Protein AF-A0A2H6A2M4-F1 (afdb_monomer_lite)

Structure (mmCIF, N/CA/C/O backbone):
data_AF-A0A2H6A2M4-F1
#
_entry.id   AF-A0A2H6A2M4-F1
#
loop_
_atom_site.group_PDB
_atom_site.id
_atom_site.type_symbol
_atom_site.label_atom_id
_atom_site.label_alt_id
_atom_site.label_comp_id
_atom_site.label_asym_id
_atom_site.label_entity_id
_atom_site.label_seq_id
_atom_site.pdbx_PDB_ins_code
_atom_site.Cartn_x
_atom_site.Cartn_y
_atom_site.Cartn_z
_atom_site.occupancy
_atom_site.B_iso_or_equiv
_atom_site.auth_seq_id
_atom_site.auth_comp_id
_atom_site.auth_asym_id
_atom_site.auth_atom_id
_atom_site.pdbx_PDB_model_num
ATOM 1 N N . MET A 1 1 ? -16.594 -7.546 -39.856 1.00 42.69 1 MET A N 1
ATOM 2 C CA . MET A 1 1 ? -15.942 -6.674 -38.855 1.00 42.69 1 MET A CA 1
ATOM 3 C C . MET A 1 1 ? -16.137 -7.373 -37.522 1.00 42.69 1 MET A C 1
ATOM 5 O O . MET A 1 1 ? -17.279 -7.640 -37.184 1.00 42.69 1 MET A O 1
ATOM 9 N N . ALA A 1 2 ? -15.058 -7.857 -36.904 1.00 47.31 2 ALA A N 1
ATOM 10 C CA . ALA A 1 2 ? -15.132 -8.815 -35.802 1.00 47.31 2 ALA A CA 1
ATOM 11 C C . ALA A 1 2 ? -15.603 -8.151 -34.499 1.00 47.31 2 ALA A C 1
ATOM 13 O O . ALA A 1 2 ? -15.093 -7.098 -34.112 1.00 47.31 2 ALA A O 1
ATOM 14 N N . ASP A 1 3 ? -16.569 -8.802 -33.853 1.00 49.47 3 ASP A N 1
ATOM 15 C CA . ASP A 1 3 ? -17.068 -8.512 -32.513 1.00 49.47 3 ASP A CA 1
ATOM 16 C C . ASP A 1 3 ? -15.891 -8.542 -31.529 1.00 49.47 3 ASP A C 1
ATOM 18 O O . ASP A 1 3 ? -15.220 -9.562 -31.362 1.00 49.47 3 ASP A O 1
ATOM 22 N N . THR A 1 4 ? -15.561 -7.393 -30.942 1.00 60.56 4 THR A N 1
ATOM 23 C CA . THR A 1 4 ? -14.500 -7.316 -29.934 1.00 60.56 4 THR A CA 1
ATOM 24 C C . THR A 1 4 ? -15.076 -7.864 -28.634 1.00 60.56 4 THR A C 1
ATOM 26 O O . THR A 1 4 ? -16.027 -7.267 -28.126 1.00 60.56 4 THR A O 1
ATOM 29 N N . PRO A 1 5 ? -14.532 -8.944 -28.045 1.00 54.38 5 PRO A N 1
ATOM 30 C CA . PRO A 1 5 ? -15.037 -9.411 -26.771 1.00 54.38 5 PRO A CA 1
ATOM 31 C C . PRO A 1 5 ? -14.663 -8.368 -25.718 1.00 54.38 5 PRO A C 1
ATOM 33 O O . PRO A 1 5 ? -13.514 -8.276 -25.282 1.00 54.38 5 PRO A O 1
ATOM 36 N N . VAL A 1 6 ? -15.642 -7.565 -25.297 1.00 57.53 6 VAL A N 1
ATOM 37 C CA . VAL A 1 6 ? -15.571 -6.827 -24.036 1.00 57.53 6 VAL A CA 1
ATOM 38 C C . VAL A 1 6 ? -15.660 -7.883 -22.941 1.00 57.53 6 VAL A C 1
ATOM 40 O O . VAL A 1 6 ? -16.718 -8.159 -22.380 1.00 57.53 6 VAL A O 1
ATOM 43 N N . GLY A 1 7 ? -14.522 -8.528 -22.670 1.00 51.12 7 GLY A N 1
ATOM 44 C CA . GLY A 1 7 ? -14.335 -9.282 -21.442 1.00 51.12 7 GLY A CA 1
ATOM 45 C C . GLY A 1 7 ? -14.675 -8.378 -20.255 1.00 51.12 7 GLY A C 1
ATOM 46 O O . GLY A 1 7 ? -14.580 -7.148 -20.377 1.00 51.12 7 GLY A O 1
ATOM 47 N N . PRO A 1 8 ? -15.098 -8.946 -19.112 1.00 46.31 8 PRO A N 1
ATOM 48 C CA . PRO A 1 8 ? -15.464 -8.145 -17.956 1.00 46.31 8 PRO A CA 1
ATOM 49 C C . PRO A 1 8 ? -14.310 -7.189 -17.682 1.00 46.31 8 PRO A C 1
ATOM 51 O O . PRO A 1 8 ? -13.170 -7.637 -17.531 1.00 46.31 8 PRO A O 1
ATOM 54 N N . ARG A 1 9 ? -14.593 -5.880 -17.679 1.00 52.41 9 ARG A N 1
ATOM 55 C CA . ARG A 1 9 ? -13.639 -4.843 -17.286 1.00 52.41 9 ARG A CA 1
ATOM 56 C C . ARG A 1 9 ? -13.322 -5.067 -15.812 1.00 52.41 9 ARG A C 1
ATOM 58 O O . ARG A 1 9 ? -13.861 -4.400 -14.938 1.00 52.41 9 ARG A O 1
ATOM 65 N N . ARG A 1 10 ? -12.480 -6.060 -15.528 1.00 50.91 10 ARG A N 1
ATOM 66 C CA . ARG A 1 10 ? -11.816 -6.208 -14.249 1.00 50.91 10 ARG A CA 1
ATOM 67 C C . ARG A 1 10 ? -10.916 -4.990 -14.193 1.00 50.91 10 ARG A C 1
ATOM 69 O O . ARG A 1 10 ? -9.852 -4.972 -14.804 1.00 50.91 10 ARG A O 1
ATOM 76 N N . SER A 1 11 ? -11.362 -3.949 -13.504 1.00 51.06 11 SER A N 1
ATOM 77 C CA . SER A 1 11 ? -10.467 -3.062 -12.777 1.00 51.06 11 SER A CA 1
ATOM 78 C C . SER A 1 11 ? -9.636 -3.975 -11.876 1.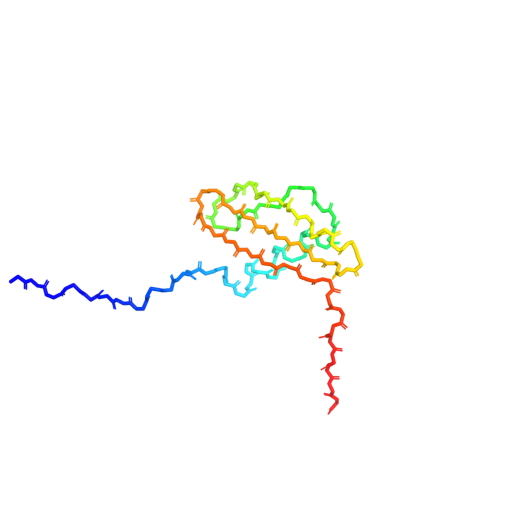00 51.06 11 SER A C 1
ATOM 80 O O . SER A 1 11 ? -10.024 -4.290 -10.756 1.00 51.06 11 SER A O 1
ATOM 82 N N . GLY A 1 12 ? -8.585 -4.561 -12.453 1.00 62.81 12 GLY A N 1
ATOM 83 C CA . GLY A 1 12 ? -7.809 -5.622 -11.841 1.00 62.81 12 GLY A CA 1
ATOM 84 C C . GLY A 1 12 ? -7.072 -5.016 -10.672 1.00 62.81 12 GLY A C 1
ATOM 85 O O . GLY A 1 12 ? -6.021 -4.409 -10.862 1.00 62.81 12 GLY A O 1
ATOM 86 N N . GLY A 1 13 ? -7.668 -5.118 -9.487 1.00 74.81 13 GLY A N 1
ATOM 87 C CA . GLY A 1 13 ? -6.977 -4.859 -8.240 1.00 74.81 13 GLY A CA 1
ATOM 88 C C . GLY A 1 13 ? -5.797 -5.814 -8.081 1.00 74.81 13 GLY A C 1
ATOM 89 O O . GLY A 1 13 ? -5.521 -6.659 -8.935 1.00 74.81 13 GLY A O 1
ATOM 90 N N . TYR A 1 14 ? -5.097 -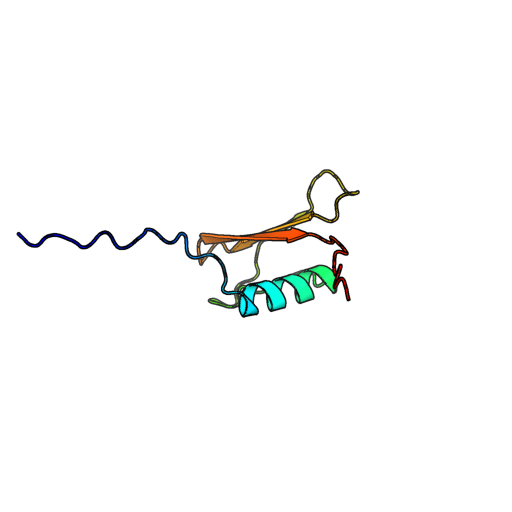5.680 -6.967 1.00 85.19 14 TYR A N 1
ATOM 91 C CA . TYR A 1 14 ? -4.066 -6.639 -6.599 1.00 85.19 14 TYR A CA 1
ATOM 92 C C . TYR A 1 14 ? -4.693 -8.012 -6.335 1.00 85.19 14 TYR A C 1
ATOM 94 O O . TYR A 1 14 ? -5.809 -8.106 -5.812 1.00 85.19 14 TYR A O 1
ATOM 102 N N . SER A 1 15 ? -3.977 -9.075 -6.694 1.00 88.62 15 SER A N 1
ATOM 103 C CA . SER A 1 15 ? -4.298 -10.428 -6.242 1.00 88.62 15 SER A CA 1
ATOM 104 C C . SER A 1 15 ? -4.260 -10.509 -4.711 1.00 88.62 15 SER A C 1
ATOM 106 O O . SER A 1 15 ? -3.754 -9.613 -4.031 1.00 88.62 15 SER A O 1
ATOM 108 N N . LEU A 1 16 ? -4.809 -11.586 -4.146 1.00 85.69 16 LEU A N 1
ATOM 109 C CA . LEU A 1 16 ? -4.858 -11.752 -2.694 1.00 85.69 16 LEU A CA 1
ATOM 110 C C . LEU A 1 16 ? -3.454 -11.749 -2.070 1.00 85.69 16 LEU A C 1
ATOM 112 O O . LEU A 1 16 ? -3.234 -11.060 -1.076 1.00 85.69 16 LEU A O 1
ATOM 116 N N . ASP A 1 17 ? -2.501 -12.458 -2.673 1.00 89.69 17 ASP A N 1
ATOM 117 C CA . ASP A 1 17 ? -1.128 -12.543 -2.163 1.00 89.69 17 ASP A CA 1
ATOM 118 C C . ASP A 1 17 ? -0.410 -11.192 -2.236 1.00 89.69 17 ASP A C 1
ATOM 120 O O . ASP A 1 17 ? 0.218 -10.757 -1.267 1.00 89.69 17 ASP A O 1
ATOM 124 N N . GLU A 1 18 ? -0.578 -10.474 -3.349 1.00 91.56 18 GLU A N 1
ATOM 125 C CA . GLU A 1 18 ? -0.081 -9.106 -3.510 1.00 91.56 18 GLU A CA 1
ATOM 126 C C . GLU A 1 18 ? -0.683 -8.170 -2.451 1.00 91.56 18 GLU A C 1
ATOM 128 O O . GLU A 1 18 ? 0.040 -7.427 -1.788 1.00 91.56 18 GLU A O 1
ATOM 133 N N . ALA A 1 19 ? -1.997 -8.23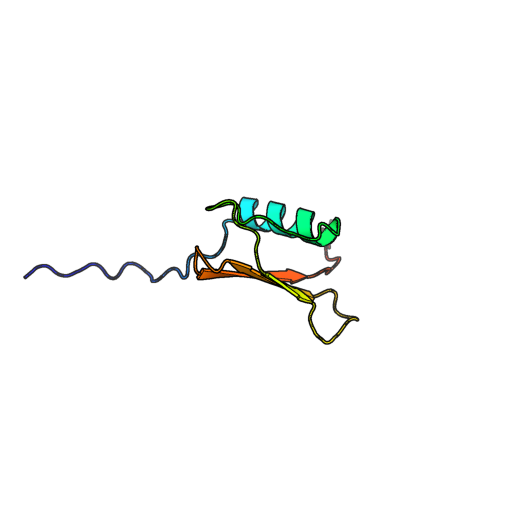7 -2.228 1.00 90.25 19 ALA A N 1
ATOM 134 C CA . ALA A 1 19 ? -2.676 -7.443 -1.210 1.00 90.25 19 ALA A CA 1
ATOM 135 C C . ALA A 1 19 ? -2.165 -7.757 0.208 1.00 90.25 19 ALA A C 1
ATOM 137 O O . ALA A 1 19 ? -1.996 -6.840 1.017 1.00 90.25 19 ALA A O 1
ATOM 138 N N . VAL A 1 20 ? -1.873 -9.026 0.516 1.00 91.06 20 VAL A N 1
ATOM 139 C CA . VAL A 1 20 ? -1.286 -9.442 1.801 1.00 91.06 20 VAL A CA 1
ATOM 140 C C . VAL A 1 20 ? 0.129 -8.890 1.967 1.00 91.06 20 VAL A C 1
ATOM 142 O O . VAL A 1 20 ? 0.451 -8.375 3.041 1.00 91.06 20 VAL A O 1
ATOM 145 N N . ALA A 1 21 ? 0.963 -8.956 0.928 1.00 91.38 21 ALA A N 1
ATOM 146 C CA . ALA A 1 21 ? 2.313 -8.398 0.956 1.00 91.38 21 ALA A CA 1
ATOM 147 C C . ALA A 1 21 ? 2.284 -6.879 1.192 1.00 91.38 21 ALA A C 1
ATOM 149 O O . ALA A 1 21 ? 2.942 -6.378 2.109 1.00 91.38 21 ALA A O 1
ATOM 150 N N . ILE A 1 22 ? 1.438 -6.163 0.442 1.00 91.31 22 ILE A N 1
ATOM 151 C CA . ILE A 1 22 ? 1.226 -4.719 0.599 1.00 91.31 22 ILE A CA 1
ATOM 152 C C . ILE A 1 22 ? 0.745 -4.401 2.021 1.00 91.31 22 ILE A C 1
ATOM 154 O O . ILE A 1 22 ? 1.288 -3.509 2.674 1.00 91.31 22 ILE A O 1
ATOM 158 N N . ARG A 1 23 ? -0.233 -5.154 2.545 1.00 90.69 23 ARG A N 1
ATOM 159 C CA . ARG A 1 23 ? -0.749 -4.972 3.909 1.00 90.69 23 ARG A CA 1
ATOM 160 C C . ARG A 1 23 ? 0.348 -5.121 4.959 1.00 90.69 23 ARG A C 1
ATOM 162 O O . ARG A 1 23 ? 0.440 -4.277 5.845 1.00 90.69 23 ARG A O 1
ATOM 169 N N . ARG A 1 24 ? 1.174 -6.170 4.872 1.00 91.12 24 ARG A N 1
ATOM 170 C CA . ARG A 1 24 ? 2.284 -6.394 5.814 1.00 91.12 24 ARG A CA 1
ATOM 171 C C . ARG A 1 24 ? 3.256 -5.221 5.799 1.00 91.12 24 ARG A C 1
ATOM 173 O O . ARG A 1 24 ? 3.534 -4.677 6.858 1.00 91.12 24 ARG A O 1
ATOM 180 N N . ALA A 1 25 ? 3.684 -4.776 4.619 1.00 91.25 25 ALA A N 1
ATOM 181 C CA . ALA A 1 25 ? 4.597 -3.642 4.489 1.00 91.25 25 ALA A CA 1
ATOM 182 C C . ALA A 1 25 ? 4.035 -2.354 5.122 1.00 91.25 25 ALA A C 1
ATOM 184 O O . ALA A 1 25 ? 4.745 -1.657 5.848 1.00 91.25 25 ALA A O 1
ATOM 185 N N . VAL A 1 26 ? 2.745 -2.066 4.900 1.00 89.75 26 VAL A N 1
ATOM 186 C CA . VAL A 1 26 ? 2.061 -0.906 5.497 1.00 89.75 26 VAL A CA 1
ATOM 187 C C . VAL A 1 26 ? 2.029 -0.996 7.022 1.00 89.75 26 VAL A C 1
ATOM 189 O O . VAL A 1 26 ? 2.367 -0.019 7.687 1.00 89.75 26 VAL A O 1
ATOM 192 N N . LEU A 1 27 ? 1.645 -2.153 7.571 1.00 87.56 27 LEU A N 1
ATOM 193 C CA . LEU A 1 27 ? 1.512 -2.357 9.017 1.00 87.56 27 LEU A CA 1
ATOM 194 C C . LEU A 1 27 ? 2.864 -2.456 9.737 1.00 87.56 27 LEU A C 1
ATOM 196 O O . LEU A 1 27 ? 2.960 -2.080 10.899 1.00 87.56 27 LEU A O 1
ATOM 200 N N . SER A 1 28 ? 3.921 -2.893 9.050 1.00 88.56 28 SER A N 1
ATOM 201 C CA . SER A 1 28 ? 5.297 -2.858 9.562 1.00 88.56 28 SER A CA 1
ATOM 202 C C . SER A 1 28 ? 5.881 -1.443 9.639 1.00 88.56 28 SER A C 1
ATOM 204 O O . SER A 1 28 ? 6.986 -1.270 10.141 1.00 88.56 28 SER A O 1
ATOM 206 N N . GLY A 1 29 ? 5.169 -0.428 9.140 1.00 84.81 29 GLY A N 1
ATOM 207 C CA . GLY A 1 29 ? 5.616 0.962 9.194 1.00 84.81 29 GLY A CA 1
ATOM 208 C C . GLY A 1 29 ? 6.645 1.334 8.127 1.00 84.81 29 GLY A C 1
ATOM 209 O O . GLY A 1 29 ? 7.204 2.425 8.201 1.00 84.81 29 GLY A O 1
ATOM 210 N N . ILE A 1 30 ? 6.862 0.489 7.112 1.00 84.62 30 ILE A N 1
ATOM 211 C CA . ILE A 1 30 ? 7.768 0.803 5.998 1.00 84.62 30 ILE A CA 1
ATOM 212 C C . ILE A 1 30 ? 7.279 2.084 5.316 1.00 84.62 30 ILE A C 1
ATOM 214 O O . ILE A 1 30 ? 6.086 2.239 5.044 1.00 84.62 30 ILE A O 1
ATOM 218 N N . GLU A 1 31 ? 8.183 3.031 5.077 1.00 82.19 31 GLU A N 1
ATOM 219 C CA . GLU A 1 31 ? 7.825 4.346 4.544 1.00 82.19 31 GLU A CA 1
ATOM 220 C C . GLU A 1 31 ? 7.400 4.281 3.072 1.00 82.19 31 GLU A C 1
ATOM 222 O O . GLU A 1 31 ? 6.403 4.893 2.684 1.00 82.19 31 GLU A O 1
ATOM 227 N N . GLN A 1 32 ? 8.109 3.469 2.286 1.00 87.75 32 GLN A N 1
ATOM 228 C CA . GLN A 1 32 ? 7.878 3.261 0.862 1.00 87.75 32 GLN A CA 1
ATOM 229 C C . GLN A 1 32 ? 7.433 1.823 0.605 1.00 87.75 32 GLN A C 1
ATOM 231 O O . GLN A 1 32 ? 8.181 0.878 0.840 1.00 87.75 32 GLN A O 1
ATOM 236 N N . VAL A 1 33 ? 6.205 1.649 0.121 1.00 91.50 33 VAL A N 1
ATOM 237 C CA . VAL A 1 33 ? 5.667 0.321 -0.187 1.00 91.50 33 VAL A CA 1
ATOM 238 C C . VAL A 1 33 ? 5.793 0.076 -1.691 1.00 91.50 33 VAL A C 1
ATOM 240 O O . VAL A 1 33 ? 5.158 0.808 -2.454 1.00 91.50 33 VAL A O 1
ATOM 243 N N . PRO A 1 34 ? 6.587 -0.908 -2.145 1.00 92.38 34 PRO A N 1
ATOM 244 C CA . PRO A 1 34 ? 6.749 -1.180 -3.568 1.00 92.38 34 PRO A CA 1
ATOM 245 C C . PRO A 1 34 ? 5.498 -1.849 -4.144 1.00 92.38 34 PRO A C 1
ATOM 247 O O . PRO A 1 34 ? 4.877 -2.703 -3.509 1.00 92.38 34 PRO A O 1
ATOM 250 N N . CYS A 1 35 ? 5.124 -1.466 -5.363 1.00 91.00 35 CYS A N 1
ATOM 251 C CA . CYS A 1 35 ? 4.099 -2.160 -6.131 1.00 91.00 35 CYS A CA 1
ATOM 252 C C . CYS A 1 35 ? 4.614 -3.559 -6.512 1.00 91.00 35 CYS A C 1
ATOM 254 O O . CYS A 1 35 ? 5.659 -3.649 -7.147 1.00 91.00 35 CYS A O 1
ATOM 256 N N . PRO A 1 36 ? 3.902 -4.651 -6.209 1.00 89.88 36 PRO A N 1
ATOM 257 C CA . PRO A 1 36 ? 4.383 -5.998 -6.518 1.00 89.88 36 PRO A CA 1
ATOM 258 C C . PRO A 1 36 ? 4.441 -6.308 -8.021 1.00 89.88 36 PRO A C 1
ATOM 260 O O . PRO A 1 36 ? 5.144 -7.227 -8.422 1.00 89.88 36 PRO A O 1
ATOM 263 N N . SER A 1 37 ? 3.728 -5.551 -8.862 1.00 86.25 37 SER A N 1
ATOM 264 C CA . SER A 1 37 ? 3.719 -5.783 -10.311 1.00 86.25 37 SER A CA 1
ATOM 265 C C . SER A 1 37 ? 4.794 -4.996 -11.073 1.00 86.25 37 SER A C 1
ATOM 267 O O . SER A 1 37 ? 5.176 -5.406 -12.163 1.00 86.25 37 SER A O 1
ATOM 269 N N . CYS A 1 38 ? 5.234 -3.841 -10.561 1.00 89.62 38 CYS A N 1
ATOM 270 C CA . CYS A 1 38 ? 6.176 -2.956 -11.267 1.00 89.62 38 CYS A CA 1
ATOM 271 C C . CYS A 1 38 ? 7.313 -2.418 -10.389 1.00 89.62 38 CYS A C 1
ATOM 273 O O . CYS A 1 38 ? 8.042 -1.526 -10.816 1.00 89.62 38 CYS A O 1
ATOM 275 N N . GLU A 1 39 ? 7.397 -2.880 -9.140 1.00 90.31 39 GLU A N 1
ATOM 276 C CA . GLU A 1 39 ? 8.426 -2.578 -8.128 1.00 90.31 39 GLU A CA 1
ATOM 277 C C . GLU A 1 39 ? 8.584 -1.094 -7.756 1.00 90.31 39 GLU A C 1
ATOM 279 O O . GLU A 1 39 ? 9.364 -0.728 -6.882 1.00 90.31 39 GLU A O 1
ATOM 284 N N . 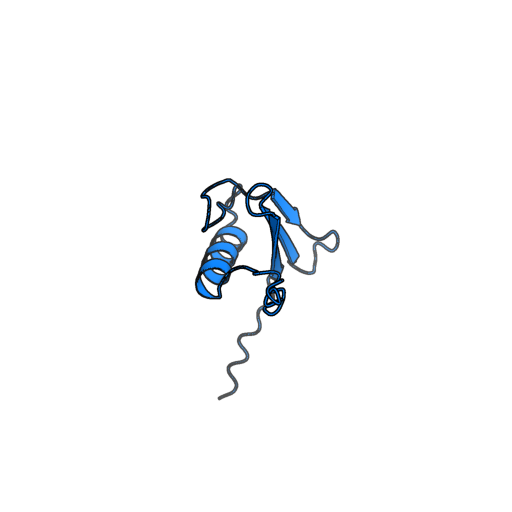THR A 1 40 ? 7.780 -0.218 -8.355 1.00 90.75 40 THR A N 1
ATOM 285 C CA . THR A 1 40 ? 7.794 1.221 -8.097 1.00 90.75 40 THR A CA 1
ATOM 286 C C . THR A 1 40 ? 7.131 1.535 -6.760 1.00 90.75 40 THR A C 1
ATOM 288 O O . THR A 1 40 ? 6.066 0.993 -6.447 1.00 90.75 40 THR A O 1
ATOM 291 N N . SER A 1 41 ? 7.718 2.456 -5.996 1.00 91.94 41 SER A N 1
ATOM 292 C CA . SER A 1 41 ? 7.153 2.939 -4.735 1.00 91.94 41 SER A CA 1
ATOM 293 C C . SER A 1 41 ? 5.756 3.528 -4.935 1.00 91.94 41 SER A C 1
ATOM 295 O O . SER A 1 41 ? 5.545 4.433 -5.742 1.00 91.94 41 SER A O 1
ATOM 297 N N . MET A 1 42 ? 4.792 3.015 -4.178 1.00 92.19 42 MET A N 1
ATOM 298 C CA . MET A 1 42 ? 3.416 3.497 -4.183 1.00 92.19 42 MET A CA 1
ATOM 299 C C . MET A 1 42 ? 3.263 4.728 -3.296 1.00 92.19 42 MET A C 1
ATOM 301 O O . MET A 1 42 ? 3.890 4.838 -2.239 1.00 92.19 42 MET A O 1
ATOM 305 N N . SER A 1 43 ? 2.363 5.631 -3.687 1.00 91.25 43 SER A N 1
ATOM 306 C CA . SER A 1 43 ? 1.951 6.722 -2.813 1.00 91.25 43 SER A CA 1
ATOM 307 C C . SER A 1 43 ? 1.050 6.171 -1.713 1.00 91.25 43 SER A C 1
ATOM 309 O O . SER A 1 43 ? 0.139 5.383 -1.971 1.00 91.25 43 SER A O 1
ATOM 311 N N . ARG A 1 44 ? 1.321 6.568 -0.468 1.00 89.19 44 ARG A N 1
ATOM 312 C CA . ARG A 1 44 ? 0.576 6.128 0.713 1.00 89.19 44 ARG A CA 1
ATOM 313 C C . ARG A 1 44 ? -0.072 7.326 1.385 1.00 89.19 44 ARG A C 1
ATOM 315 O O . ARG A 1 44 ? 0.614 8.244 1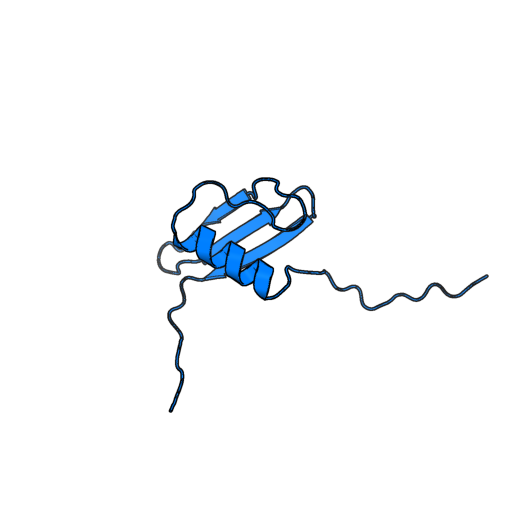.826 1.00 89.19 44 ARG A O 1
ATOM 322 N N . THR A 1 45 ? -1.388 7.282 1.542 1.00 88.69 45 THR A N 1
ATOM 323 C CA . THR A 1 45 ? -2.153 8.312 2.248 1.00 88.69 45 THR A CA 1
ATOM 324 C C . THR A 1 45 ? -2.878 7.684 3.426 1.00 88.69 45 THR A C 1
ATOM 326 O O . THR A 1 45 ? -3.656 6.747 3.263 1.00 88.69 45 THR A O 1
ATOM 329 N N . ARG A 1 46 ? -2.629 8.195 4.635 1.00 85.69 46 ARG A N 1
ATOM 330 C CA . ARG A 1 46 ? -3.388 7.794 5.823 1.00 85.69 46 ARG A CA 1
ATOM 331 C C . ARG A 1 46 ? -4.719 8.541 5.836 1.00 85.69 46 ARG A C 1
ATOM 333 O O . ARG A 1 46 ? -4.745 9.754 5.631 1.00 85.69 46 ARG A O 1
ATOM 340 N N . GLY A 1 47 ? -5.809 7.820 6.080 1.00 81.25 47 GLY A N 1
ATOM 341 C CA . GLY A 1 47 ? -7.135 8.404 6.247 1.00 81.25 47 GLY A CA 1
ATOM 342 C C . GLY A 1 47 ? -7.130 9.485 7.331 1.00 81.25 47 GLY A C 1
ATOM 343 O O . GLY A 1 47 ? -6.425 9.378 8.337 1.00 81.25 47 GLY A O 1
ATOM 344 N N . ARG A 1 48 ? -7.912 10.548 7.108 1.00 70.19 48 ARG A N 1
ATOM 345 C CA . ARG A 1 48 ? -7.981 11.716 8.004 1.00 70.19 48 ARG A CA 1
ATOM 346 C C . ARG A 1 48 ? -8.460 11.334 9.407 1.00 70.19 48 ARG A C 1
ATOM 348 O O . ARG A 1 48 ? -8.009 11.919 10.390 1.00 70.19 48 ARG A O 1
ATOM 355 N N . ASP A 1 49 ? -9.324 10.327 9.496 1.00 67.38 49 ASP A N 1
ATOM 356 C CA . ASP A 1 49 ? -9.722 9.737 10.764 1.00 67.38 49 ASP A CA 1
ATOM 357 C C . ASP A 1 49 ? -8.599 8.838 11.299 1.00 67.38 49 ASP A C 1
ATOM 359 O O . ASP A 1 49 ? -8.561 7.627 11.064 1.00 67.38 49 ASP A O 1
ATOM 363 N N . ARG A 1 50 ? -7.645 9.454 12.008 1.00 57.62 50 ARG A N 1
ATOM 364 C CA . ARG A 1 50 ? -6.476 8.783 12.602 1.00 57.62 50 ARG A CA 1
ATOM 365 C C . ARG A 1 50 ? -6.850 7.593 13.497 1.00 57.62 50 ARG A C 1
ATOM 367 O O . ARG A 1 50 ? -5.992 6.737 13.703 1.00 57.62 50 ARG A O 1
ATOM 374 N N . ARG A 1 51 ? -8.098 7.533 13.988 1.00 61.00 51 ARG A N 1
ATOM 375 C CA . ARG A 1 51 ? -8.648 6.464 14.836 1.00 61.00 51 ARG A CA 1
ATOM 376 C C . ARG A 1 51 ? -8.952 5.174 14.063 1.00 61.00 51 ARG A C 1
ATOM 378 O O . ARG A 1 51 ? -8.964 4.110 14.665 1.00 61.00 51 ARG A O 1
ATOM 385 N N . SER A 1 52 ? -9.180 5.259 12.753 1.00 66.62 52 SER A N 1
ATOM 386 C CA . SER A 1 52 ? -9.662 4.130 11.941 1.00 66.62 52 SER A CA 1
ATOM 387 C C . SER A 1 52 ? -8.563 3.190 11.427 1.00 66.62 52 SER A C 1
ATOM 389 O O . SER A 1 52 ? -8.876 2.096 10.960 1.00 66.62 52 SER A O 1
ATOM 391 N N . GLY A 1 53 ? -7.288 3.599 11.493 1.00 78.75 53 GLY A N 1
ATOM 392 C CA . GLY A 1 53 ? -6.179 2.797 10.962 1.00 78.75 53 GLY A CA 1
ATOM 393 C C . GLY A 1 53 ? -6.370 2.462 9.477 1.00 78.75 53 GLY A C 1
ATOM 394 O O . GLY A 1 53 ? -6.218 1.315 9.077 1.00 78.75 53 GLY A O 1
ATOM 395 N N . VAL A 1 54 ? -6.798 3.429 8.659 1.00 86.75 54 VAL A N 1
ATOM 396 C CA . VAL A 1 54 ? -7.029 3.233 7.218 1.00 86.75 54 VAL A CA 1
ATOM 397 C C . VAL A 1 54 ? -5.910 3.888 6.411 1.00 86.75 54 VAL A C 1
ATOM 399 O O . VAL A 1 54 ? -5.591 5.062 6.618 1.00 86.75 54 VAL A O 1
ATOM 402 N N . TRP A 1 55 ? -5.350 3.156 5.450 1.00 89.12 55 TRP A N 1
ATOM 403 C CA . TRP A 1 55 ? -4.384 3.644 4.468 1.00 89.12 55 TRP A CA 1
ATOM 404 C C . TRP A 1 55 ? -4.876 3.368 3.056 1.00 89.12 55 TRP A C 1
ATOM 406 O O . TRP A 1 55 ? -5.370 2.285 2.760 1.00 89.12 55 TRP A O 1
ATOM 416 N N . VAL A 1 56 ? -4.692 4.335 2.167 1.00 89.81 56 VAL A N 1
ATOM 417 C CA . VAL A 1 56 ? -4.907 4.175 0.730 1.00 89.81 56 VAL A CA 1
ATOM 418 C C . VAL A 1 56 ? -3.546 4.170 0.058 1.00 89.81 56 VAL A C 1
ATOM 420 O O . VAL A 1 56 ? -2.733 5.064 0.306 1.00 89.81 56 VAL A O 1
ATOM 423 N N . LEU A 1 57 ? -3.296 3.154 -0.763 1.00 91.19 57 LEU A N 1
ATOM 424 C CA . LEU A 1 57 ? -2.093 3.039 -1.568 1.00 91.19 57 LEU A CA 1
ATOM 425 C C . LEU A 1 57 ? -2.452 3.105 -3.042 1.00 91.19 57 LEU A C 1
ATOM 427 O O . LEU A 1 57 ? -3.382 2.426 -3.480 1.00 91.19 57 LEU A O 1
ATOM 431 N N . HIS A 1 58 ? -1.709 3.911 -3.793 1.00 91.62 58 HIS A N 1
ATOM 432 C CA . HIS A 1 58 ? -1.891 4.074 -5.228 1.00 91.62 58 HIS A CA 1
ATOM 433 C C . HIS A 1 58 ? -0.557 3.927 -5.965 1.00 91.62 58 HIS A C 1
ATOM 435 O O . HIS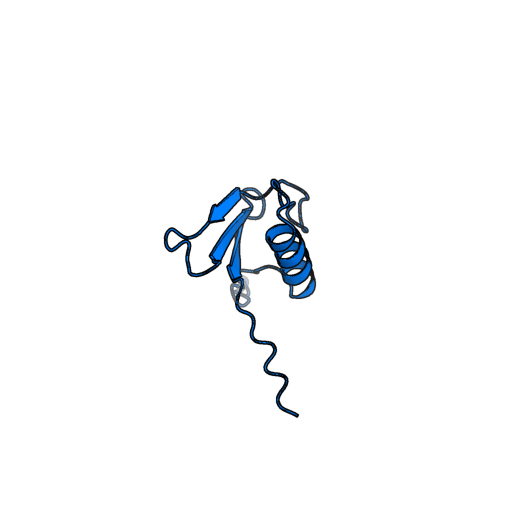 A 1 58 ? 0.445 4.551 -5.612 1.00 91.62 58 HIS A O 1
ATOM 441 N N . CYS A 1 59 ? -0.549 3.100 -7.008 1.00 91.56 59 CYS A N 1
ATOM 442 C CA . CYS A 1 59 ? 0.572 2.976 -7.928 1.00 91.56 59 CYS A CA 1
ATOM 443 C C . CYS A 1 59 ? 0.292 3.814 -9.180 1.00 91.56 59 CYS A C 1
ATOM 445 O O . CYS A 1 59 ? -0.645 3.512 -9.918 1.00 91.56 59 CYS A O 1
ATOM 447 N N . SER A 1 60 ? 1.123 4.822 -9.451 1.00 90.06 60 SER A N 1
ATOM 448 C CA . SER A 1 60 ? 0.988 5.689 -10.632 1.00 90.06 60 SER A CA 1
ATOM 449 C C . SER A 1 60 ? 1.289 4.974 -11.953 1.00 90.06 60 SER A C 1
ATOM 451 O O . SER A 1 60 ? 0.740 5.349 -12.985 1.00 90.06 60 SER A O 1
ATOM 453 N N . VAL A 1 61 ? 2.129 3.933 -11.926 1.00 89.88 61 VAL A N 1
ATOM 454 C CA . VAL A 1 61 ? 2.538 3.167 -13.116 1.00 89.88 61 VAL A CA 1
ATOM 455 C C . VAL A 1 61 ? 1.456 2.168 -13.517 1.00 89.88 61 VAL A C 1
ATOM 457 O O . VAL A 1 61 ? 0.975 2.185 -14.645 1.00 89.88 61 VAL A O 1
ATOM 460 N N . CYS A 1 62 ? 1.025 1.319 -12.580 1.00 87.31 62 CYS A N 1
ATOM 461 C CA . CYS A 1 62 ? -0.024 0.329 -12.834 1.00 87.31 62 CYS A CA 1
ATOM 462 C C . CYS A 1 62 ? -1.438 0.926 -12.798 1.00 87.31 62 CYS A C 1
ATOM 464 O O . CYS A 1 62 ? -2.390 0.229 -13.140 1.00 87.31 62 CYS A O 1
ATOM 466 N N . GLN A 1 63 ? -1.585 2.172 -12.332 1.00 88.81 63 GLN A N 1
ATOM 467 C CA . GLN A 1 63 ? -2.865 2.851 -12.091 1.00 88.81 63 GLN A CA 1
ATOM 468 C C . GLN A 1 63 ? -3.821 2.041 -11.195 1.00 88.81 63 GLN A C 1
ATOM 470 O O . GLN A 1 63 ? -5.043 2.119 -11.317 1.00 88.81 63 GLN A O 1
ATOM 475 N N . ARG A 1 64 ? -3.259 1.251 -10.271 1.00 88.44 64 ARG A N 1
ATOM 476 C CA . ARG A 1 64 ? -4.003 0.412 -9.320 1.00 88.44 64 ARG A CA 1
ATOM 477 C C . ARG A 1 64 ? -3.991 1.034 -7.936 1.00 88.44 64 ARG A C 1
ATOM 479 O O . ARG A 1 64 ? -2.982 1.594 -7.504 1.00 88.44 64 ARG A O 1
ATOM 486 N N . SER A 1 65 ? -5.096 0.860 -7.221 1.00 89.25 65 SER A N 1
ATOM 487 C CA . SER A 1 65 ? -5.260 1.346 -5.854 1.00 89.25 65 SER A CA 1
ATOM 488 C C . SER A 1 65 ? -5.724 0.231 -4.929 1.00 89.25 65 SER A C 1
ATOM 490 O O . SER A 1 65 ? -6.453 -0.667 -5.347 1.00 89.25 65 SER A O 1
ATOM 492 N N . ILE A 1 66 ? -5.331 0.311 -3.661 1.00 89.19 66 ILE A N 1
ATOM 493 C CA . ILE A 1 66 ? -5.791 -0.590 -2.604 1.00 89.19 66 ILE A CA 1
ATOM 494 C C . ILE A 1 66 ? -5.994 0.171 -1.300 1.00 89.19 66 ILE A C 1
ATOM 496 O O . ILE A 1 66 ? -5.241 1.087 -0.971 1.00 89.19 66 ILE A O 1
ATOM 500 N N . VAL A 1 67 ? -7.028 -0.218 -0.558 1.00 89.25 67 VAL A N 1
ATOM 501 C CA . VAL A 1 67 ? -7.314 0.299 0.780 1.00 89.25 67 VAL A CA 1
ATOM 502 C C . VAL A 1 67 ? -6.926 -0.767 1.797 1.00 89.25 67 VAL A C 1
ATOM 504 O O . VAL A 1 67 ? -7.386 -1.903 1.719 1.00 89.25 67 VAL A O 1
ATOM 507 N N . ILE A 1 68 ? -6.078 -0.396 2.748 1.00 88.31 68 ILE A N 1
ATOM 508 C CA . ILE A 1 68 ? -5.629 -1.234 3.854 1.00 88.31 68 ILE A CA 1
ATOM 509 C C . ILE A 1 68 ? -6.258 -0.711 5.136 1.00 88.31 68 ILE A C 1
ATOM 511 O O . ILE A 1 68 ? -6.159 0.477 5.432 1.00 88.31 68 ILE A O 1
ATOM 515 N N . THR A 1 69 ? -6.867 -1.599 5.917 1.00 86.62 69 THR A N 1
ATOM 516 C CA . THR A 1 69 ? -7.371 -1.269 7.250 1.00 86.62 69 THR A CA 1
ATOM 517 C C . THR A 1 69 ? -6.639 -2.067 8.330 1.00 86.62 69 THR A C 1
ATOM 519 O O . THR A 1 69 ? -6.313 -3.251 8.172 1.00 86.62 69 THR A O 1
ATOM 522 N N . GLU A 1 70 ? -6.404 -1.415 9.465 1.00 78.19 70 GLU A N 1
ATOM 523 C CA . GLU A 1 70 ? -5.880 -1.987 10.711 1.00 78.19 70 GLU A CA 1
ATOM 524 C C . GLU A 1 70 ? -6.964 -2.750 11.488 1.00 78.19 70 GLU A C 1
ATOM 526 O O . GLU A 1 70 ? -6.907 -2.885 12.704 1.00 78.19 70 GLU A O 1
ATOM 531 N N . SER A 1 71 ? -8.020 -3.217 10.820 1.00 66.88 71 SER A N 1
ATOM 532 C CA . SER A 1 71 ? -9.116 -3.886 11.509 1.00 66.88 71 SER A CA 1
ATOM 533 C C . SER A 1 71 ? -8.653 -5.252 12.023 1.00 66.88 71 SER A C 1
ATOM 535 O O . SER A 1 71 ? -8.478 -6.200 11.255 1.00 66.88 71 SER A O 1
ATOM 537 N N . SER A 1 72 ? -8.487 -5.363 13.338 1.00 55.00 72 SER A N 1
ATOM 538 C CA . SER A 1 72 ? -8.334 -6.615 14.080 1.00 55.00 72 SER A CA 1
ATOM 539 C C . SER A 1 72 ? -9.658 -7.386 14.059 1.00 55.00 72 SER A C 1
ATOM 541 O O . SER A 1 72 ? -10.418 -7.371 15.021 1.00 55.00 72 SER A O 1
ATOM 543 N N . ARG A 1 73 ? -9.999 -8.028 12.941 1.00 50.66 73 ARG A N 1
ATOM 544 C CA . ARG A 1 73 ? -11.063 -9.043 12.919 1.00 50.66 73 ARG A CA 1
ATOM 545 C C . ARG A 1 73 ? -10.553 -10.317 12.260 1.00 50.66 73 ARG A C 1
ATOM 547 O O . ARG A 1 73 ? -10.947 -10.663 11.156 1.00 50.66 73 ARG A O 1
ATOM 554 N N . GLN A 1 74 ? -9.689 -11.030 12.977 1.00 43.12 74 GLN A N 1
ATOM 555 C CA . GLN A 1 74 ? -9.829 -12.483 13.038 1.00 43.12 74 GLN A CA 1
ATOM 556 C C . GLN A 1 74 ? -10.837 -12.776 14.149 1.00 43.12 74 GLN A C 1
ATOM 558 O O . GLN A 1 74 ? -10.471 -13.050 15.283 1.00 43.12 74 GLN A O 1
ATOM 563 N N . THR A 1 75 ? -12.125 -12.691 13.830 1.00 41.03 75 THR A N 1
ATOM 564 C CA . THR A 1 75 ? -13.087 -13.598 14.456 1.00 41.03 75 THR A CA 1
ATOM 565 C C . THR A 1 75 ? -13.059 -14.865 13.609 1.00 41.03 75 THR A C 1
ATOM 567 O O . THR A 1 75 ? -13.882 -15.059 12.721 1.00 41.03 75 THR A O 1
ATOM 570 N N . LEU A 1 76 ? -12.040 -15.698 13.834 1.00 48.28 76 LEU A N 1
ATOM 571 C CA . LEU A 1 76 ? -12.210 -17.136 13.664 1.00 48.28 76 LEU A CA 1
ATOM 572 C C . LEU A 1 76 ? -13.161 -17.537 14.794 1.00 48.28 76 LEU A C 1
ATOM 574 O O . LEU A 1 76 ? -12.736 -17.663 15.940 1.00 48.28 76 LEU A O 1
ATOM 578 N N . SER A 1 77 ? -14.461 -17.589 14.501 1.00 37.00 77 SER A N 1
ATOM 579 C CA . SER A 1 77 ? -15.389 -18.281 15.394 1.00 37.00 77 SER A CA 1
ATOM 580 C C . SER A 1 77 ? -15.097 -19.789 15.318 1.00 37.00 77 SER A C 1
ATOM 582 O O . SER A 1 77 ? -14.794 -20.259 14.218 1.00 37.00 77 SER A O 1
ATOM 584 N N . PRO A 1 78 ? -15.125 -20.497 16.463 1.00 53.91 78 PRO A N 1
ATOM 585 C CA . PRO A 1 78 ? -14.737 -21.904 16.597 1.00 53.91 78 PRO A CA 1
ATOM 586 C C . PRO A 1 78 ? -15.672 -22.880 15.877 1.00 53.91 78 PRO A C 1
ATOM 588 O O . PRO A 1 78 ? -16.852 -22.522 15.653 1.00 53.91 78 PRO A O 1
#

Foldseek 3Di:
DDDDPPDPPPPPADDPVQLVQQQVCVVVVPPFRARPVPRDTWDWDDDPPPVFQWIKTADPVSRHIDIHTPDPDPPPPD

Sequence (78 aa):
MADTPVGPRRSGGYSLDEAVAIRRAVLSGIEQVPCPSCETSMSRTRGRDRRSGVWVLHCSVCQRSIVITESSRQTLSP

pLDDT: mean 77.3, std 17.13, range [37.0, 92.38]

Secondary structure (DSSP, 8-state):
---------------HHHHHHHHHHHHTT-SSEE-TTT-PEEEEEE-S-TTS-EEEEEETTTTEEEEEE---------

Radius of gyration: 15.82 Å; chains: 1; bounding box: 26×34×56 Å